Protein AF-A0A8D0BIG6-F1 (afdb_monomer)

Structure (mmCIF, N/CA/C/O backbone):
data_AF-A0A8D0BIG6-F1
#
_entry.id   AF-A0A8D0BIG6-F1
#
loop_
_atom_site.group_PDB
_atom_site.id
_atom_site.type_symbol
_atom_site.label_atom_id
_atom_site.label_alt_id
_atom_site.la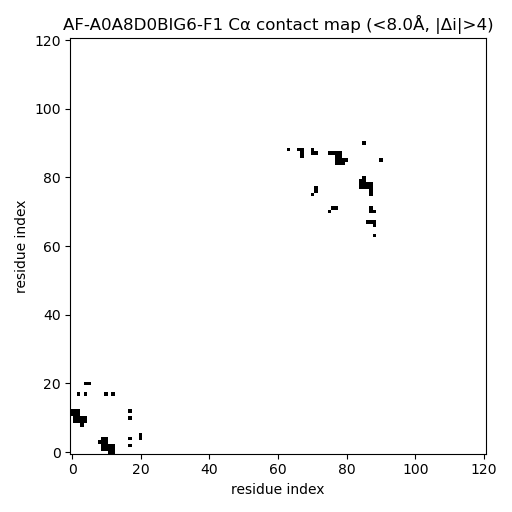bel_comp_id
_atom_site.label_asym_id
_atom_site.label_entity_id
_atom_site.label_seq_id
_atom_site.pdbx_PDB_ins_code
_atom_site.Cartn_x
_atom_site.Cartn_y
_atom_site.Cartn_z
_atom_site.occupancy
_atom_site.B_iso_or_equiv
_atom_site.auth_seq_id
_atom_site.auth_comp_id
_atom_site.auth_asym_id
_atom_site.auth_atom_id
_atom_site.pdbx_PDB_model_num
ATOM 1 N N . MET A 1 1 ? -9.917 6.524 51.612 1.00 72.31 1 MET A N 1
ATOM 2 C CA . MET A 1 1 ? -9.784 5.418 50.637 1.00 72.31 1 MET A CA 1
ATOM 3 C C . MET A 1 1 ? -11.037 5.430 49.760 1.00 72.31 1 MET A C 1
ATOM 5 O O . MET A 1 1 ? -12.062 5.905 50.243 1.00 72.31 1 MET A O 1
ATOM 9 N N . VAL A 1 2 ? -10.932 5.074 48.477 1.00 81.94 2 VAL A N 1
ATOM 10 C CA . VAL A 1 2 ? -12.066 5.042 47.531 1.00 81.94 2 VAL A CA 1
ATOM 11 C C . VAL A 1 2 ? -12.238 3.622 46.999 1.00 81.94 2 VAL A C 1
ATOM 13 O O . VAL A 1 2 ? -11.246 2.926 46.763 1.00 81.94 2 VAL A O 1
ATOM 16 N N . ARG A 1 3 ? -13.484 3.201 46.790 1.00 73.69 3 ARG A N 1
ATOM 17 C CA . ARG A 1 3 ? -13.868 1.879 46.292 1.00 73.69 3 ARG A CA 1
ATOM 18 C C . ARG A 1 3 ? -14.731 2.021 45.051 1.00 73.69 3 ARG A C 1
ATOM 20 O O . ARG A 1 3 ? -15.559 2.920 44.936 1.00 73.69 3 ARG A O 1
ATOM 27 N N . ILE A 1 4 ? -14.528 1.096 44.125 1.00 78.69 4 ILE A N 1
ATOM 28 C CA . ILE A 1 4 ? -15.286 1.024 42.882 1.00 78.69 4 ILE A CA 1
ATOM 29 C C . ILE A 1 4 ? -16.401 0.006 43.099 1.00 78.69 4 ILE A C 1
ATOM 31 O O . ILE A 1 4 ? -16.142 -1.151 43.443 1.00 78.69 4 ILE A O 1
ATOM 35 N N . LEU A 1 5 ? -17.644 0.454 42.960 1.00 80.56 5 LEU A N 1
ATOM 36 C CA . LEU A 1 5 ? -18.821 -0.405 43.038 1.00 80.56 5 LEU A CA 1
ATOM 37 C C . LEU A 1 5 ? -18.919 -1.293 41.785 1.00 80.56 5 LEU A C 1
ATOM 39 O O . LEU A 1 5 ? -18.343 -1.002 40.740 1.00 80.56 5 LEU A O 1
ATOM 43 N N . ALA A 1 6 ? -19.690 -2.381 41.866 1.00 74.12 6 ALA A N 1
ATOM 44 C CA . ALA A 1 6 ? -19.877 -3.317 40.749 1.00 74.12 6 ALA A CA 1
ATOM 45 C C . ALA A 1 6 ? -20.564 -2.693 39.514 1.00 74.12 6 ALA A C 1
ATOM 47 O O . ALA A 1 6 ? -20.518 -3.268 38.433 1.00 74.12 6 ALA A O 1
ATOM 48 N N . ASN A 1 7 ? -21.191 -1.525 39.673 1.00 78.06 7 ASN A N 1
ATOM 49 C CA . ASN A 1 7 ? -21.789 -0.735 38.597 1.00 78.06 7 ASN A CA 1
ATOM 50 C C . ASN A 1 7 ? -20.796 0.237 37.924 1.00 78.06 7 ASN A C 1
ATOM 52 O O . ASN A 1 7 ? -21.171 0.890 36.958 1.00 78.06 7 ASN A O 1
ATOM 56 N N . GLY A 1 8 ? -19.553 0.332 38.412 1.00 78.94 8 GLY A N 1
ATOM 57 C CA . GLY A 1 8 ? -18.525 1.232 37.881 1.00 78.94 8 GLY A CA 1
ATOM 58 C C . GLY A 1 8 ? -18.472 2.614 38.537 1.00 78.94 8 GLY A C 1
ATOM 59 O O . GLY A 1 8 ? -17.589 3.399 38.199 1.00 78.94 8 GLY A O 1
ATOM 60 N N . ASP A 1 9 ? -19.349 2.907 39.502 1.00 84.94 9 ASP A N 1
ATOM 61 C CA . ASP A 1 9 ? -19.305 4.170 40.241 1.00 84.94 9 ASP A CA 1
ATOM 62 C C . ASP A 1 9 ? -18.146 4.178 41.248 1.00 84.94 9 ASP A C 1
ATOM 64 O O . ASP A 1 9 ? -17.937 3.220 42.002 1.00 84.94 9 ASP A O 1
ATOM 68 N N . ILE A 1 10 ? -17.411 5.291 41.291 1.00 83.31 10 ILE A N 1
ATOM 69 C CA . ILE A 1 10 ? -16.318 5.514 42.241 1.00 83.31 10 ILE A CA 1
ATOM 70 C C . ILE A 1 10 ? -16.894 6.236 43.455 1.00 83.31 10 ILE A C 1
ATOM 72 O O . ILE A 1 10 ? -17.327 7.384 43.362 1.00 83.31 10 ILE A O 1
ATOM 76 N N . VAL A 1 11 ? -16.892 5.562 44.599 1.00 83.50 11 VAL A N 1
ATOM 77 C CA . VAL A 1 11 ? -17.434 6.088 45.854 1.00 83.50 11 VAL A CA 1
ATOM 78 C C . VAL A 1 11 ? -16.383 6.022 46.954 1.00 83.50 11 VAL A C 1
ATOM 80 O O . VAL A 1 11 ? -15.448 5.222 46.910 1.00 83.50 11 VAL A O 1
ATOM 83 N N . GLN A 1 12 ? -16.504 6.893 47.948 1.00 85.25 12 GLN A N 1
ATOM 84 C CA . GLN A 1 12 ? -15.625 6.857 49.111 1.00 85.25 12 GLN A CA 1
ATOM 85 C C . GLN A 1 12 ? -15.967 5.641 49.984 1.00 85.25 12 GLN A C 1
ATOM 87 O O . GLN A 1 12 ? -17.121 5.224 50.027 1.00 85.25 12 GLN A O 1
ATOM 92 N N . ASP A 1 13 ? -14.983 5.065 50.679 1.00 75.50 13 ASP A N 1
ATOM 93 C CA . ASP A 1 13 ? -15.187 3.850 51.491 1.00 75.50 13 ASP A CA 1
ATOM 94 C C . ASP A 1 13 ? -16.268 4.011 52.577 1.00 75.50 13 ASP A C 1
ATOM 96 O O . ASP A 1 13 ? -16.903 3.030 52.964 1.00 75.50 13 ASP A O 1
ATOM 100 N N . ASP A 1 14 ? -16.506 5.246 53.025 1.00 79.12 14 ASP A N 1
ATOM 101 C CA . ASP A 1 14 ? -17.523 5.594 54.021 1.00 79.12 14 ASP A CA 1
ATOM 102 C C . ASP A 1 14 ? -18.945 5.727 53.435 1.00 79.12 14 ASP A C 1
ATOM 104 O O . ASP A 1 14 ? -19.908 5.894 54.187 1.00 79.12 14 ASP A O 1
ATOM 108 N N . ASP A 1 15 ? -19.109 5.628 52.109 1.00 80.81 15 ASP A N 1
ATOM 109 C CA . ASP A 1 15 ? -20.411 5.720 51.443 1.00 80.81 15 ASP A CA 1
ATOM 110 C C . ASP A 1 15 ? -21.280 4.485 51.785 1.00 80.81 15 ASP A C 1
ATOM 112 O O . ASP A 1 15 ? -20.844 3.337 51.617 1.00 80.81 15 ASP A O 1
ATOM 116 N N . PRO A 1 16 ? -22.535 4.664 52.246 1.00 76.81 16 PRO A N 1
ATOM 117 C CA . PRO A 1 16 ? -23.429 3.559 52.607 1.00 76.81 16 PRO A CA 1
ATOM 118 C C . PRO A 1 16 ? -23.654 2.537 51.480 1.00 76.81 16 PRO A C 1
ATOM 120 O O . PRO A 1 16 ? -23.926 1.366 51.765 1.00 76.81 16 PRO A O 1
ATOM 123 N N . ARG A 1 17 ? -23.488 2.930 50.209 1.00 69.94 17 ARG A N 1
ATOM 124 C CA . ARG A 1 17 ? -23.608 2.035 49.044 1.00 69.94 17 ARG A CA 1
ATOM 125 C C . ARG A 1 17 ? -22.531 0.945 49.011 1.00 69.94 17 ARG A C 1
ATOM 127 O O . ARG A 1 17 ? -22.788 -0.166 48.549 1.00 69.94 17 ARG A O 1
ATOM 134 N N . VAL A 1 18 ? -21.350 1.212 49.573 1.00 74.50 18 VAL A N 1
ATOM 135 C CA . VAL A 1 18 ? -20.253 0.233 49.699 1.00 74.50 18 VAL A CA 1
ATOM 136 C C . VAL A 1 18 ? -20.632 -0.905 50.653 1.00 74.50 18 VAL A C 1
ATOM 138 O O . VAL A 1 18 ? -20.279 -2.067 50.443 1.00 74.50 18 VAL A O 1
ATOM 141 N N . ARG A 1 19 ? -21.410 -0.608 51.698 1.00 70.12 19 ARG A N 1
ATOM 142 C CA . ARG A 1 19 ? -21.840 -1.620 52.676 1.00 70.12 19 ARG A CA 1
ATOM 143 C C . ARG A 1 19 ? -22.816 -2.623 52.062 1.00 70.12 19 ARG A C 1
ATOM 145 O O . ARG A 1 19 ? -22.763 -3.807 52.389 1.00 70.12 19 ARG A O 1
ATOM 152 N N . GLN A 1 20 ? -23.674 -2.172 51.147 1.00 67.69 20 GLN A N 1
ATOM 153 C CA . GLN A 1 20 ? -24.640 -3.033 50.460 1.00 67.69 20 GLN A CA 1
ATOM 154 C C . GLN A 1 20 ? -23.968 -4.018 49.495 1.00 67.69 20 GLN A C 1
ATOM 156 O O . GLN A 1 20 ? -24.340 -5.191 49.470 1.00 67.69 20 GLN A O 1
ATOM 161 N N . SER A 1 21 ? -22.955 -3.575 48.741 1.00 66.56 21 SER A N 1
ATOM 162 C CA . SER A 1 21 ? -22.242 -4.442 47.791 1.00 66.56 21 SER A CA 1
ATOM 163 C C . SER A 1 21 ? -21.467 -5.558 48.495 1.00 66.56 21 SER A C 1
ATOM 165 O O . SER A 1 21 ? -21.473 -6.701 48.037 1.00 66.56 21 SER A O 1
ATOM 167 N N . THR A 1 22 ? -20.869 -5.256 49.650 1.00 62.94 22 THR A N 1
ATOM 168 C CA . THR A 1 22 ? -20.135 -6.245 50.454 1.00 62.94 22 THR A CA 1
ATOM 169 C C . THR A 1 22 ? -21.072 -7.314 51.032 1.00 62.94 22 THR A C 1
ATOM 171 O O . THR A 1 22 ? -20.782 -8.504 50.932 1.00 62.94 22 THR A O 1
ATOM 174 N N . ARG A 1 23 ? -22.249 -6.910 51.535 1.00 61.75 23 ARG A N 1
ATOM 175 C CA . ARG A 1 23 ? -23.254 -7.826 52.106 1.00 61.75 23 ARG A CA 1
ATOM 176 C C . ARG A 1 23 ? -23.832 -8.800 51.076 1.00 61.75 23 ARG A C 1
ATOM 178 O O . ARG A 1 23 ? -24.122 -9.945 51.399 1.00 61.75 23 ARG A O 1
ATOM 185 N N . ASN A 1 24 ? -23.983 -8.355 49.826 1.00 58.25 24 ASN A N 1
ATOM 186 C CA . ASN A 1 24 ? -24.498 -9.205 48.751 1.00 58.25 24 ASN A CA 1
ATOM 187 C C . ASN A 1 24 ? -23.466 -10.262 48.304 1.00 58.25 24 ASN A C 1
ATOM 189 O O . ASN A 1 24 ? -23.836 -11.357 47.891 1.00 58.25 24 ASN A O 1
ATOM 193 N N . ARG A 1 25 ? -22.165 -9.962 48.441 1.00 57.88 25 ARG A N 1
ATOM 194 C CA . ARG A 1 25 ? -21.067 -10.893 48.133 1.00 57.88 25 ARG A CA 1
ATOM 195 C C . ARG A 1 25 ? -20.838 -11.946 49.221 1.00 57.88 25 ARG A C 1
ATOM 197 O O . ARG A 1 25 ? -20.399 -13.048 48.907 1.00 57.88 25 ARG A O 1
ATOM 204 N N . GLU A 1 26 ? -21.162 -11.649 50.478 1.00 55.50 26 GLU A N 1
ATOM 205 C CA . GLU A 1 26 ? -21.104 -12.641 51.566 1.00 55.50 26 GLU A CA 1
ATOM 206 C C . GLU A 1 26 ? -22.126 -13.774 51.388 1.00 55.50 26 GLU A C 1
ATOM 208 O O . GLU A 1 26 ? -21.831 -14.918 51.737 1.00 55.50 26 GLU A O 1
ATOM 213 N N . ASN A 1 27 ? -23.271 -13.501 50.75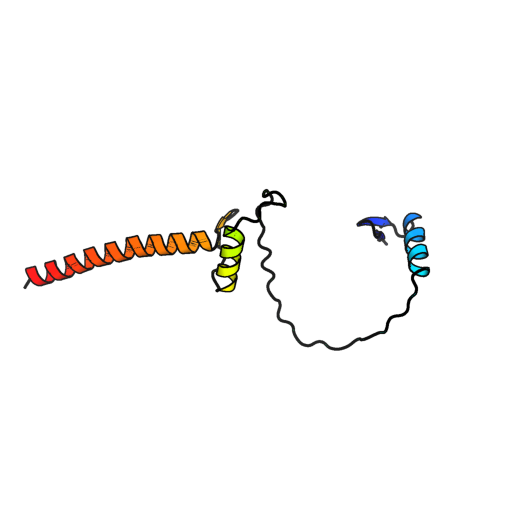1 1.00 51.34 27 ASN A N 1
ATOM 214 C CA . ASN A 1 27 ? -24.297 -14.512 50.473 1.00 51.34 27 ASN A CA 1
ATOM 215 C C . ASN A 1 27 ? -23.967 -15.435 49.280 1.00 51.34 27 ASN A C 1
ATOM 217 O O . ASN A 1 27 ? -24.660 -16.426 49.066 1.00 51.34 27 ASN A O 1
ATOM 221 N N . SER A 1 28 ? -22.913 -15.143 48.507 1.00 52.56 28 SER A N 1
ATOM 222 C CA . SER A 1 28 ? -22.453 -15.963 47.375 1.00 52.56 28 SER A CA 1
ATOM 223 C C . SER A 1 28 ? -21.154 -16.714 47.695 1.00 52.56 28 SER A C 1
ATOM 225 O O . SER A 1 28 ? -20.232 -16.775 46.880 1.00 52.56 28 SER A O 1
ATOM 227 N N . SER A 1 29 ? -21.048 -17.252 48.908 1.00 46.81 29 SER A N 1
ATOM 228 C CA . SER A 1 29 ? -19.899 -18.023 49.384 1.00 46.81 29 SER A CA 1
ATOM 229 C C . SER A 1 29 ? -19.996 -19.496 48.944 1.00 46.81 29 SER A C 1
ATOM 231 O O . SER A 1 29 ? -20.295 -20.388 49.729 1.00 46.81 29 SER A O 1
ATOM 233 N N . GLN A 1 30 ? -19.706 -19.764 47.664 1.00 46.78 30 GLN A N 1
ATOM 234 C CA . GLN A 1 30 ? -19.256 -21.089 47.210 1.00 46.78 30 GLN A CA 1
ATOM 235 C C . GLN A 1 30 ? -17.714 -21.122 47.196 1.00 46.78 30 GLN A C 1
ATOM 237 O O . GLN A 1 30 ? -17.102 -20.296 46.516 1.00 46.78 30 GLN A O 1
ATOM 242 N N . PRO A 1 31 ? -17.057 -22.040 47.931 1.00 49.22 31 PRO A N 1
ATOM 243 C CA . PRO A 1 31 ? -15.602 -22.134 47.963 1.00 49.22 31 PRO A CA 1
ATOM 244 C C . PRO A 1 31 ? -15.087 -23.002 46.804 1.00 49.22 31 PRO A C 1
ATOM 246 O O . PRO A 1 31 ? -15.320 -24.206 46.759 1.00 49.22 31 PRO A O 1
ATOM 249 N N . GLY A 1 32 ? -14.360 -22.382 45.872 1.00 40.25 32 GLY A N 1
ATOM 250 C CA . GLY A 1 32 ? -13.695 -23.042 44.747 1.00 40.25 32 GLY A CA 1
ATOM 251 C C . GLY A 1 32 ? -12.195 -22.745 44.718 1.00 40.25 32 GLY A C 1
ATOM 252 O O . GLY A 1 32 ? -11.769 -21.788 44.088 1.00 40.25 32 GLY A O 1
ATOM 253 N N . PHE A 1 33 ? -11.445 -23.555 45.464 1.00 37.47 33 PHE A N 1
ATOM 254 C CA . PHE A 1 33 ? -10.050 -23.991 45.294 1.00 37.47 33 PHE A CA 1
ATOM 255 C C . PHE A 1 33 ? -8.997 -23.043 44.680 1.00 37.47 33 PHE A C 1
ATOM 257 O O . PHE A 1 33 ? -8.982 -22.716 43.498 1.00 37.47 33 PHE A O 1
ATOM 264 N N . PHE A 1 34 ? -8.008 -22.742 45.522 1.00 43.69 34 PHE A N 1
ATOM 265 C CA . PHE A 1 34 ? -6.676 -22.255 45.185 1.00 43.69 34 PHE A CA 1
ATOM 266 C C . PHE A 1 34 ? -5.999 -23.112 44.101 1.00 43.69 34 PHE A C 1
ATOM 268 O O . PHE A 1 34 ? -5.862 -24.318 44.282 1.00 43.69 34 PHE A O 1
ATOM 275 N N . ASN A 1 35 ? -5.426 -22.477 43.073 1.00 43.97 35 ASN A N 1
ATOM 276 C CA . ASN A 1 35 ? -4.157 -22.947 42.519 1.00 43.97 35 ASN A CA 1
ATOM 277 C C . ASN A 1 35 ? -3.265 -21.758 42.135 1.00 43.97 35 ASN A C 1
ATOM 279 O O . ASN A 1 35 ? -3.556 -20.982 41.226 1.00 43.97 35 ASN A O 1
ATOM 283 N N . ARG A 1 36 ? -2.192 -21.601 42.907 1.00 46.91 36 ARG A N 1
ATOM 284 C CA . ARG A 1 36 ? -1.110 -20.629 42.748 1.00 46.91 36 ARG A CA 1
ATOM 285 C C . ARG A 1 36 ? 0.103 -21.428 42.265 1.00 46.91 36 ARG A C 1
ATOM 287 O O . ARG A 1 36 ? 0.345 -22.477 42.849 1.00 46.91 36 ARG A O 1
ATOM 294 N N . MET A 1 37 ? 0.862 -20.870 41.312 1.00 40.59 37 MET A N 1
ATOM 295 C CA . MET A 1 37 ? 2.081 -21.364 40.619 1.00 40.59 37 MET A CA 1
ATOM 296 C C . MET A 1 37 ? 1.789 -21.743 39.158 1.00 40.59 37 MET A C 1
ATOM 298 O O . MET A 1 37 ? 0.813 -22.424 38.896 1.00 40.59 37 MET A O 1
ATOM 302 N N . THR A 1 38 ? 2.531 -21.301 38.143 1.00 39.12 38 THR A N 1
ATOM 303 C CA . THR A 1 38 ? 3.926 -20.838 38.090 1.00 39.12 38 THR A CA 1
ATOM 304 C C . THR A 1 38 ? 4.113 -19.902 36.892 1.00 39.12 38 THR A C 1
ATOM 306 O O . THR A 1 38 ? 3.516 -20.069 35.835 1.00 39.12 38 THR A O 1
ATOM 309 N N . ASN A 1 39 ? 4.987 -18.924 37.084 1.00 51.62 39 ASN A N 1
ATOM 310 C CA . ASN A 1 39 ? 5.522 -18.019 36.080 1.00 51.62 39 ASN A CA 1
ATOM 311 C C . ASN A 1 39 ? 6.309 -18.817 35.017 1.00 51.62 39 ASN A C 1
ATOM 313 O O . ASN A 1 39 ? 7.308 -19.450 35.354 1.00 51.62 39 ASN A O 1
ATOM 317 N N . ALA A 1 40 ? 5.880 -18.791 33.756 1.00 40.62 40 ALA A N 1
ATOM 318 C CA . ALA A 1 40 ? 6.697 -19.174 32.608 1.00 40.62 40 ALA A CA 1
ATOM 319 C C . ALA A 1 40 ? 6.322 -18.245 31.452 1.00 40.62 40 ALA A C 1
ATOM 321 O O . ALA A 1 40 ? 5.165 -18.191 31.042 1.00 40.62 40 ALA A O 1
ATOM 322 N N . GLY A 1 41 ? 7.305 -17.451 31.024 1.00 45.22 41 GLY A N 1
ATOM 323 C CA . GLY A 1 41 ? 7.172 -16.300 30.138 1.00 45.22 41 GLY A CA 1
ATOM 324 C C . GLY A 1 41 ? 6.210 -16.493 28.971 1.00 45.22 41 GLY A C 1
ATOM 325 O O . GLY A 1 41 ? 6.518 -17.178 28.001 1.00 45.22 41 GLY A O 1
ATOM 326 N N . ALA A 1 42 ? 5.085 -15.788 29.036 1.00 42.88 42 ALA A N 1
ATOM 327 C CA . ALA A 1 42 ? 4.345 -15.398 27.854 1.00 42.88 42 ALA A CA 1
ATOM 328 C C . ALA A 1 42 ? 4.894 -14.036 27.425 1.00 42.88 42 ALA A C 1
ATOM 330 O O . ALA A 1 42 ? 4.702 -13.021 28.094 1.00 42.88 42 ALA A O 1
ATOM 331 N N . THR A 1 43 ? 5.648 -14.062 26.330 1.00 49.78 43 THR A N 1
ATOM 332 C CA . THR A 1 43 ? 5.982 -12.918 25.479 1.00 49.78 43 THR A CA 1
ATOM 333 C C . THR A 1 43 ? 4.879 -11.858 25.495 1.00 49.78 43 THR A C 1
ATOM 335 O O . THR A 1 43 ? 3.710 -12.240 25.388 1.00 49.78 43 THR A O 1
ATOM 338 N N . PRO A 1 44 ? 5.195 -10.550 25.551 1.00 44.53 44 PRO A N 1
ATOM 339 C CA . PRO A 1 44 ? 4.195 -9.532 25.285 1.00 44.53 44 PRO A CA 1
ATOM 340 C C . PRO A 1 44 ? 3.752 -9.705 23.831 1.00 44.53 44 PRO A C 1
ATOM 342 O O . PRO A 1 44 ? 4.408 -9.227 22.906 1.00 44.53 44 PRO A O 1
ATOM 345 N N . GLN A 1 45 ? 2.655 -10.437 23.615 1.00 41.34 45 GLN A N 1
ATOM 346 C CA . GLN A 1 45 ? 1.888 -10.295 22.395 1.00 41.34 45 GLN A CA 1
ATOM 347 C C . GLN A 1 45 ? 1.462 -8.839 22.378 1.00 41.34 45 GLN A C 1
ATOM 349 O O . GLN A 1 45 ? 0.612 -8.412 23.159 1.00 41.34 45 GLN A O 1
ATOM 354 N N . GLN A 1 46 ? 2.150 -8.072 21.540 1.00 43.62 46 GLN A N 1
ATOM 355 C CA . GLN A 1 46 ? 1.781 -6.723 21.189 1.00 43.62 46 GLN A CA 1
ATOM 356 C C . GLN A 1 46 ? 0.372 -6.813 20.608 1.00 43.62 46 GLN A C 1
ATOM 358 O O . GLN A 1 46 ? 0.172 -7.125 19.437 1.00 43.62 46 GLN A O 1
ATOM 363 N N . GLN A 1 47 ? -0.617 -6.610 21.476 1.00 40.81 47 GLN A N 1
ATOM 364 C CA . GLN A 1 47 ? -1.964 -6.248 21.095 1.00 40.81 47 GLN A CA 1
ATOM 365 C C . GLN A 1 47 ? -1.832 -4.901 20.398 1.00 40.81 47 GLN A C 1
ATOM 367 O O . GLN A 1 47 ? -1.911 -3.844 21.029 1.00 40.81 47 GLN A O 1
ATOM 372 N N . TYR A 1 48 ? -1.576 -4.950 19.091 1.00 45.81 48 TYR A N 1
ATOM 373 C CA . TYR A 1 48 ? -1.846 -3.847 18.195 1.00 45.81 48 TYR A CA 1
ATOM 374 C C . TYR A 1 48 ? -3.340 -3.565 18.332 1.00 45.81 48 TYR A C 1
ATOM 376 O O . TYR A 1 48 ? -4.180 -4.187 17.684 1.00 45.81 48 TYR A O 1
ATOM 384 N N . HIS A 1 49 ? -3.659 -2.657 19.254 1.00 42.62 49 HIS A N 1
ATOM 385 C CA . HIS A 1 49 ? -4.907 -1.928 19.294 1.00 42.62 49 HIS A CA 1
ATOM 386 C C . HIS A 1 49 ? -4.994 -1.193 17.959 1.00 42.62 49 HIS A C 1
ATOM 388 O O . HIS A 1 49 ? -4.552 -0.052 17.830 1.00 42.62 49 HIS A O 1
ATOM 394 N N . GLN A 1 50 ? -5.506 -1.882 16.939 1.00 47.72 50 GLN A N 1
ATOM 395 C CA . GLN A 1 50 ? -6.042 -1.227 15.767 1.00 47.72 50 GLN A CA 1
ATOM 396 C C . GLN A 1 50 ? -7.164 -0.345 16.292 1.00 47.72 50 GLN A C 1
ATOM 398 O O . GLN A 1 50 ? -8.233 -0.824 16.672 1.00 47.72 50 GLN A O 1
ATOM 403 N N . GLN A 1 51 ? -6.859 0.945 16.390 1.00 46.09 51 GLN A N 1
ATOM 404 C CA . GLN A 1 51 ? -7.842 2.001 16.513 1.00 46.09 51 GLN A CA 1
ATOM 405 C C . GLN A 1 51 ? -8.717 1.890 15.265 1.00 46.09 51 GLN A C 1
ATOM 407 O O . GLN A 1 51 ? -8.413 2.452 14.217 1.00 46.09 51 GLN A O 1
ATOM 412 N N . GLN A 1 52 ? -9.768 1.072 15.359 1.00 50.03 52 GLN A N 1
ATOM 413 C CA . GLN A 1 52 ? -10.884 1.139 14.435 1.00 50.03 52 GLN A CA 1
ATOM 414 C C . GLN A 1 52 ? -11.336 2.600 14.412 1.00 50.03 52 GLN A C 1
ATOM 416 O O . GLN A 1 52 ? -11.508 3.177 15.493 1.00 50.03 52 GLN A O 1
ATOM 421 N N . PRO A 1 53 ? -11.508 3.216 13.230 1.00 47.50 53 PRO A N 1
ATOM 422 C CA . PRO A 1 53 ? -12.048 4.555 13.151 1.00 47.50 53 PRO A CA 1
ATOM 423 C C . PRO A 1 53 ? -13.383 4.565 13.889 1.00 47.50 53 PRO A C 1
ATOM 425 O O . PRO A 1 53 ? -14.340 3.871 13.537 1.00 47.50 53 PRO A O 1
ATOM 428 N N . GLN A 1 54 ? -13.374 5.318 14.982 1.00 44.88 54 GLN A N 1
ATOM 429 C CA . GLN A 1 54 ? -14.460 5.542 15.914 1.00 44.88 54 GLN A CA 1
ATOM 430 C C . GLN A 1 54 ? -15.567 6.283 15.150 1.00 44.88 54 GLN A C 1
ATOM 432 O O . GLN A 1 54 ? -15.633 7.506 15.136 1.00 44.88 54 GLN A O 1
ATOM 437 N N . GLY A 1 55 ? -16.361 5.530 14.389 1.00 48.25 55 GLY A N 1
ATOM 438 C CA . GLY A 1 55 ? -17.336 6.070 13.442 1.00 48.25 55 GLY A CA 1
ATOM 439 C C . GLY A 1 55 ? -18.111 5.014 12.650 1.00 48.25 55 GLY A C 1
ATOM 440 O O . GLY A 1 55 ? -19.219 5.302 12.202 1.00 48.25 55 GLY A O 1
ATO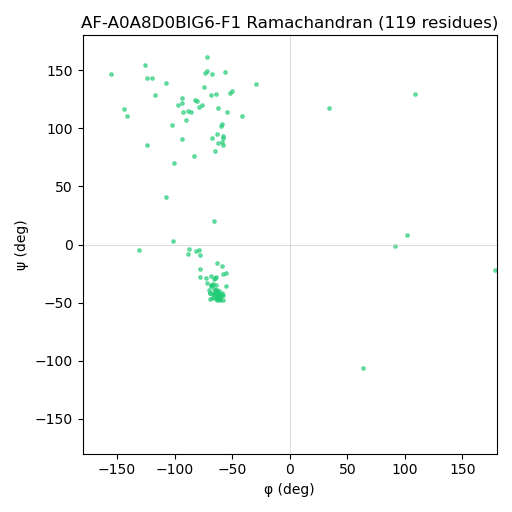M 441 N N . ALA A 1 56 ? -17.597 3.786 12.519 1.00 48.88 56 ALA A N 1
ATOM 442 C CA . ALA A 1 56 ? -18.361 2.695 11.921 1.00 48.88 56 ALA A CA 1
ATOM 443 C C . ALA A 1 56 ? -19.326 2.089 12.950 1.00 48.88 56 ALA A C 1
ATOM 445 O O . ALA A 1 56 ? -18.945 1.673 14.045 1.00 48.88 56 ALA A O 1
ATOM 446 N N . ARG A 1 57 ? -20.605 2.085 12.588 1.00 49.38 57 ARG A N 1
ATOM 447 C CA . ARG A 1 57 ? -21.721 1.578 13.387 1.00 49.38 57 ARG A CA 1
ATOM 448 C C . ARG A 1 57 ? -21.465 0.109 13.771 1.00 49.38 57 ARG A C 1
ATOM 450 O O . ARG A 1 57 ? -20.886 -0.619 12.966 1.00 49.38 57 ARG A O 1
ATOM 457 N N . PRO A 1 58 ? -21.945 -0.375 14.933 1.00 48.44 58 PRO A N 1
ATOM 458 C CA . PRO A 1 58 ? -21.669 -1.728 15.446 1.00 48.44 58 PRO A CA 1
ATOM 459 C C . PRO A 1 58 ? -22.238 -2.907 14.614 1.00 48.44 58 PRO A C 1
ATOM 461 O O . PRO A 1 58 ? -22.356 -4.015 15.127 1.00 48.44 58 PRO A O 1
ATOM 464 N N . GLY A 1 59 ? -22.569 -2.709 13.333 1.00 53.91 59 GLY A N 1
ATOM 465 C CA . GLY A 1 59 ? -23.070 -3.735 12.412 1.00 53.91 59 GLY A CA 1
ATOM 466 C C . GLY A 1 59 ? -22.367 -3.805 11.050 1.00 53.91 59 GLY A C 1
ATOM 467 O O . GLY A 1 59 ? -22.662 -4.713 10.282 1.00 53.91 59 GLY A O 1
ATOM 468 N N . GLU A 1 60 ? -21.428 -2.908 10.734 1.00 54.22 60 GLU A N 1
ATOM 469 C CA . GLU A 1 60 ? -20.724 -2.905 9.441 1.00 54.22 60 GLU A CA 1
ATOM 470 C C . GLU A 1 60 ? -19.334 -3.5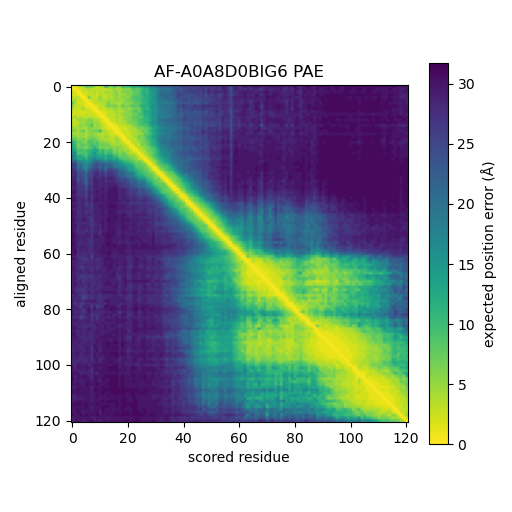36 9.589 1.00 54.22 60 GLU A C 1
ATOM 472 O O . GLU A 1 60 ? -18.305 -2.865 9.524 1.00 54.22 60 GLU A O 1
ATOM 477 N N . ARG A 1 61 ? -19.288 -4.860 9.801 1.00 59.00 61 ARG A N 1
ATOM 478 C CA . ARG A 1 61 ? -18.058 -5.624 9.543 1.00 59.00 61 ARG A CA 1
ATOM 479 C C . ARG A 1 61 ? -17.816 -5.614 8.039 1.00 59.00 61 ARG A C 1
ATOM 481 O O . ARG A 1 61 ? -18.369 -6.421 7.299 1.00 59.00 61 ARG A O 1
ATOM 488 N N . SER A 1 62 ? -17.052 -4.629 7.589 1.00 66.25 62 SER A N 1
ATOM 489 C CA . SER A 1 62 ? -16.627 -4.516 6.203 1.00 66.25 62 SER A CA 1
ATOM 490 C C . SER A 1 62 ? -15.729 -5.711 5.851 1.00 66.25 62 SER A C 1
ATOM 492 O O . SER A 1 62 ? -14.766 -5.949 6.573 1.00 66.25 62 SER A O 1
ATOM 494 N N . PRO A 1 63 ? -15.958 -6.447 4.748 1.00 70.75 63 PRO A N 1
ATOM 495 C CA . PRO A 1 63 ? -15.110 -7.585 4.359 1.00 70.75 63 PRO A CA 1
ATOM 496 C C . PRO A 1 63 ? -13.638 -7.189 4.143 1.00 70.75 63 PRO A C 1
ATOM 498 O O . PRO A 1 63 ? -12.738 -8.024 4.192 1.00 70.75 63 PRO A O 1
ATOM 501 N N . PHE A 1 64 ? -13.370 -5.895 3.952 1.00 73.44 64 PHE A N 1
ATOM 502 C CA . PHE A 1 64 ? -12.021 -5.345 3.883 1.00 73.44 64 PHE A CA 1
ATOM 503 C C . PHE A 1 64 ? -11.276 -5.405 5.229 1.00 73.44 64 PHE A C 1
ATOM 505 O O . PHE A 1 64 ? -10.053 -5.533 5.228 1.00 73.44 64 PHE A O 1
ATOM 512 N N . SER A 1 65 ? -1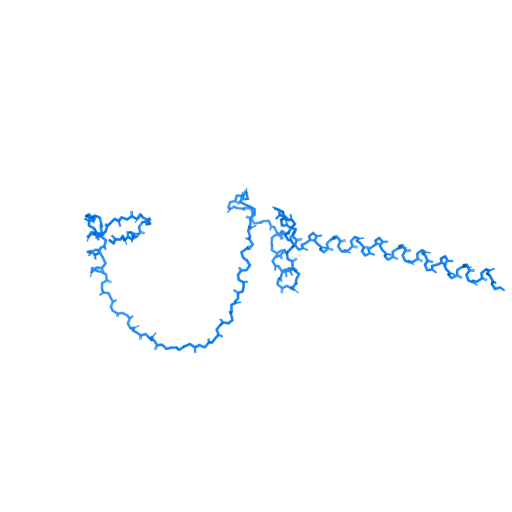1.973 -5.387 6.376 1.00 72.50 65 SER A N 1
ATOM 513 C CA . SER A 1 65 ? -11.331 -5.525 7.692 1.00 72.50 65 SER A CA 1
ATOM 514 C C . SER A 1 65 ? -10.742 -6.917 7.903 1.00 72.50 65 SER A C 1
ATOM 516 O O . SER A 1 65 ? -9.670 -7.037 8.493 1.00 72.50 65 SER A O 1
ATOM 518 N N . ASP A 1 66 ? -11.401 -7.950 7.374 1.00 78.62 66 ASP A N 1
ATOM 519 C CA . ASP A 1 66 ? -10.930 -9.335 7.468 1.00 78.62 66 ASP A CA 1
ATOM 520 C C . ASP A 1 66 ? -9.673 -9.531 6.609 1.00 78.62 66 ASP A C 1
ATOM 522 O O . ASP A 1 66 ? -8.688 -10.119 7.059 1.00 78.62 66 ASP A O 1
ATOM 526 N N . ILE A 1 67 ? -9.658 -8.946 5.405 1.00 79.94 67 ILE A N 1
ATOM 527 C CA . ILE A 1 67 ? -8.483 -8.932 4.521 1.00 79.94 67 ILE A CA 1
ATOM 528 C C . ILE A 1 67 ? -7.334 -8.179 5.191 1.00 79.94 67 ILE A C 1
ATOM 530 O O . ILE A 1 67 ? -6.214 -8.680 5.240 1.00 79.94 67 ILE A O 1
ATOM 534 N N . ASN A 1 68 ? -7.598 -7.005 5.763 1.00 80.88 68 ASN A N 1
ATOM 535 C CA . ASN A 1 68 ? -6.582 -6.237 6.475 1.00 80.88 68 ASN A CA 1
ATOM 536 C C . ASN A 1 68 ? -5.992 -7.028 7.646 1.00 80.88 68 ASN A C 1
ATOM 538 O O . ASN A 1 68 ? -4.774 -7.064 7.795 1.00 80.88 68 ASN A O 1
ATOM 542 N N . GLN A 1 69 ? -6.818 -7.713 8.441 1.00 76.44 69 GLN A N 1
ATOM 543 C CA . GLN A 1 69 ? -6.330 -8.585 9.513 1.00 76.44 69 GLN A CA 1
ATOM 544 C C . GLN A 1 69 ? -5.492 -9.745 8.981 1.00 76.44 69 GLN A C 1
ATOM 546 O O . GLN A 1 69 ? -4.438 -10.039 9.540 1.00 76.44 69 GLN A O 1
ATOM 551 N N . GLN A 1 70 ? -5.913 -10.378 7.888 1.00 79.62 70 GLN A N 1
ATOM 552 C CA . GLN A 1 70 ? -5.144 -11.449 7.267 1.00 79.62 70 GLN A CA 1
ATOM 553 C C . GLN A 1 70 ? -3.787 -10.947 6.760 1.00 79.62 70 GLN A C 1
ATOM 555 O O . GLN A 1 70 ? -2.777 -11.609 6.969 1.00 79.62 70 GLN A O 1
ATOM 560 N N . LEU A 1 71 ? -3.735 -9.754 6.169 1.00 81.44 71 LEU A N 1
ATOM 561 C CA . LEU A 1 71 ? -2.494 -9.128 5.719 1.00 81.44 71 LEU A CA 1
ATOM 562 C C . LEU A 1 71 ? -1.563 -8.789 6.889 1.00 81.44 71 LEU A C 1
ATOM 564 O O . LEU A 1 71 ? -0.368 -9.067 6.810 1.00 81.44 71 LEU A O 1
ATOM 568 N N . VAL A 1 72 ? -2.093 -8.276 8.001 1.00 80.94 72 VAL A N 1
ATOM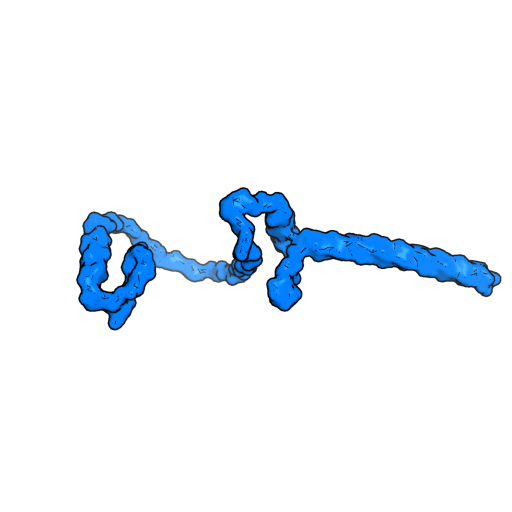 569 C CA . VAL A 1 72 ? -1.290 -8.067 9.219 1.00 80.94 72 VAL A CA 1
ATOM 570 C C . VAL A 1 72 ? -0.760 -9.391 9.761 1.00 80.94 72 VAL A C 1
ATOM 572 O O . VAL A 1 72 ? 0.416 -9.481 10.105 1.00 80.94 72 VAL A O 1
ATOM 575 N N . ASN A 1 73 ? -1.586 -10.439 9.779 1.00 79.06 73 ASN A N 1
ATOM 576 C CA . ASN A 1 73 ? -1.172 -11.774 10.222 1.00 79.06 73 ASN A CA 1
ATOM 577 C C . ASN A 1 73 ? -0.097 -12.392 9.314 1.00 79.06 73 ASN A C 1
ATOM 579 O O . ASN A 1 73 ? 0.721 -13.179 9.781 1.00 79.06 73 ASN A O 1
ATOM 583 N N . LEU A 1 74 ? -0.072 -12.020 8.032 1.00 80.81 74 LEU A N 1
ATOM 584 C CA . LEU A 1 74 ? 0.985 -12.384 7.086 1.00 80.81 74 LEU A CA 1
ATOM 585 C C . LEU A 1 74 ? 2.254 -11.525 7.241 1.00 80.81 74 LEU A C 1
ATOM 587 O O . LEU A 1 74 ? 3.259 -11.807 6.592 1.00 80.81 74 LEU A O 1
ATOM 591 N N . GLY A 1 75 ? 2.230 -10.508 8.108 1.00 76.88 75 GLY A N 1
ATOM 592 C CA . GLY A 1 75 ? 3.377 -9.663 8.440 1.00 76.88 75 GLY A CA 1
ATOM 593 C C . GLY A 1 75 ? 3.387 -8.290 7.769 1.00 76.88 75 GLY A C 1
ATOM 594 O O . GLY A 1 75 ? 4.381 -7.576 7.889 1.00 76.88 75 GLY A O 1
ATOM 595 N N . PHE A 1 76 ? 2.317 -7.885 7.076 1.00 80.62 76 PHE A N 1
ATOM 596 C CA . PHE A 1 76 ? 2.240 -6.545 6.493 1.00 80.62 76 PHE A CA 1
ATOM 597 C C . PHE A 1 76 ? 1.946 -5.493 7.577 1.00 80.62 76 PHE A C 1
ATOM 599 O O . PHE A 1 76 ? 0.898 -5.557 8.224 1.00 80.62 76 PHE A O 1
ATOM 606 N N . PRO A 1 77 ? 2.831 -4.501 7.785 1.00 77.88 77 PRO A N 1
ATOM 607 C CA . PRO A 1 77 ? 2.643 -3.502 8.827 1.00 77.88 77 PRO A CA 1
ATOM 608 C C . PRO A 1 77 ? 1.546 -2.492 8.464 1.00 77.88 77 PRO A C 1
ATOM 610 O O . PRO A 1 77 ? 1.378 -2.106 7.305 1.00 77.88 77 PRO A O 1
ATOM 613 N N . THR A 1 78 ? 0.836 -2.009 9.485 1.00 78.75 78 THR A N 1
ATOM 614 C CA . THR A 1 78 ? -0.060 -0.850 9.382 1.00 78.75 78 THR A CA 1
ATOM 615 C C . THR A 1 78 ? 0.760 0.433 9.497 1.00 78.75 78 THR A C 1
ATOM 617 O O . THR A 1 78 ? 1.465 0.626 10.493 1.00 78.75 78 THR A O 1
ATOM 620 N N . TRP A 1 79 ? 0.661 1.326 8.515 1.00 76.00 79 TRP A N 1
ATOM 621 C CA . TRP A 1 79 ? 1.396 2.592 8.531 1.00 76.00 79 TRP A CA 1
ATOM 622 C C . TRP A 1 79 ? 0.515 3.675 9.146 1.00 76.00 79 TRP A C 1
ATOM 624 O O . TRP A 1 79 ? -0.602 3.889 8.695 1.00 76.00 79 TRP A O 1
ATOM 634 N N . ASN A 1 80 ? 1.007 4.375 10.165 1.00 76.12 80 ASN A N 1
ATOM 635 C CA . ASN A 1 80 ? 0.298 5.507 10.759 1.00 76.12 80 ASN A CA 1
ATOM 636 C C . ASN A 1 80 ? 0.938 6.797 10.230 1.00 76.12 80 ASN A C 1
ATOM 638 O O . ASN A 1 80 ? 2.033 7.165 10.652 1.00 76.12 80 ASN A O 1
ATOM 642 N N . LEU A 1 81 ? 0.291 7.459 9.270 1.00 76.50 81 LEU A N 1
ATOM 643 C CA . LEU A 1 81 ? 0.729 8.744 8.722 1.00 76.50 81 LEU A CA 1
ATOM 644 C C . LEU A 1 81 ? 0.030 9.867 9.493 1.00 76.50 81 LEU A C 1
ATOM 646 O O . LEU A 1 81 ? -1.082 10.283 9.165 1.00 76.50 81 LEU A O 1
ATOM 650 N N . GLY A 1 82 ? 0.680 10.339 10.557 1.00 75.69 82 GLY A N 1
ATOM 651 C CA . GLY A 1 82 ? 0.132 11.374 11.433 1.00 75.69 82 GLY A CA 1
ATOM 652 C C . GLY A 1 82 ? -1.142 10.896 12.132 1.00 75.69 82 GLY A C 1
ATOM 653 O O . GLY A 1 82 ? -1.075 10.074 13.039 1.00 75.69 82 GLY A O 1
ATOM 654 N N . ASN A 1 83 ? -2.295 11.402 11.691 1.00 72.94 83 ASN A N 1
ATOM 655 C CA . ASN A 1 83 ? -3.613 11.075 12.244 1.00 72.94 83 ASN A CA 1
ATOM 656 C C . ASN A 1 83 ? -4.414 10.066 11.399 1.00 72.94 83 ASN A C 1
ATOM 658 O O . ASN A 1 83 ? -5.567 9.792 11.728 1.00 72.94 83 ASN A O 1
ATOM 662 N N . GLN A 1 84 ? -3.842 9.549 10.304 1.00 70.19 84 GLN A N 1
ATOM 663 C CA . GLN A 1 84 ? -4.494 8.584 9.416 1.00 70.19 84 GLN A CA 1
ATOM 664 C C . GLN A 1 84 ? -3.745 7.250 9.405 1.00 70.19 84 GLN A C 1
ATOM 666 O O . GLN A 1 84 ? -2.535 7.198 9.176 1.00 70.19 84 GLN A O 1
ATOM 671 N N . VAL A 1 85 ? -4.482 6.162 9.627 1.00 73.00 85 VAL A N 1
ATOM 672 C CA . VAL A 1 85 ? -3.962 4.796 9.520 1.00 73.00 85 VAL A CA 1
ATOM 673 C C . VAL A 1 85 ? -4.130 4.336 8.076 1.00 73.00 85 VAL A C 1
ATOM 675 O O . VAL A 1 85 ? -5.251 4.204 7.589 1.00 73.00 85 VAL A O 1
ATOM 678 N N . VAL A 1 86 ? -3.022 4.108 7.376 1.00 77.62 86 VAL A N 1
ATOM 679 C CA . VAL A 1 86 ? -3.039 3.465 6.062 1.00 77.62 86 VAL A CA 1
ATOM 680 C C . VAL A 1 86 ? -3.198 1.971 6.271 1.00 77.62 86 VAL A C 1
ATOM 682 O O . VAL A 1 86 ? -2.354 1.303 6.879 1.00 77.62 86 VAL A O 1
ATOM 685 N N . GLU A 1 87 ? -4.299 1.457 5.740 1.00 83.38 87 GLU A N 1
ATOM 686 C CA . GLU A 1 87 ? -4.631 0.049 5.826 1.00 83.38 87 GLU A CA 1
ATOM 687 C C . GLU A 1 87 ? -3.652 -0.823 5.011 1.00 83.38 87 GLU A C 1
ATOM 689 O O . GLU A 1 87 ? -3.190 -0.412 3.939 1.00 83.38 87 GLU A O 1
ATOM 694 N N . PRO A 1 88 ? -3.359 -2.054 5.469 1.00 83.19 88 PRO A N 1
ATOM 695 C CA . PRO A 1 88 ? -2.484 -2.991 4.764 1.00 83.19 88 PRO A CA 1
ATOM 696 C C . PRO A 1 88 ? -2.924 -3.286 3.324 1.00 83.19 88 PRO A C 1
ATOM 698 O O . PRO A 1 88 ? -2.085 -3.434 2.439 1.00 83.19 88 PRO A O 1
ATOM 701 N N . VAL A 1 89 ? -4.231 -3.341 3.048 1.00 85.00 89 VAL A N 1
ATOM 702 C CA . VAL A 1 89 ? -4.731 -3.558 1.680 1.00 85.00 89 VAL A CA 1
ATOM 703 C C . VAL A 1 89 ? -4.326 -2.423 0.736 1.00 85.00 89 VAL A C 1
ATOM 705 O O . VAL A 1 89 ? -3.934 -2.664 -0.407 1.00 85.00 89 VAL A O 1
ATOM 708 N N . VAL A 1 90 ? -4.360 -1.183 1.228 1.00 84.50 90 VAL A N 1
ATOM 709 C CA . VAL A 1 90 ? -4.007 0.009 0.454 1.00 84.50 90 VAL A CA 1
ATOM 710 C C . VAL A 1 90 ? -2.508 0.037 0.181 1.00 84.50 90 VAL A C 1
ATOM 712 O O . VAL A 1 90 ? -2.098 0.364 -0.932 1.00 84.50 90 VAL A O 1
ATOM 715 N N . SER A 1 91 ? -1.683 -0.354 1.158 1.00 84.25 91 SER A N 1
ATOM 716 C CA . SER A 1 91 ? -0.229 -0.402 0.975 1.00 84.25 91 SER A CA 1
ATOM 717 C C . SER A 1 91 ? 0.183 -1.428 -0.086 1.00 84.25 91 SER A C 1
ATOM 719 O O . SER A 1 91 ? 1.036 -1.131 -0.922 1.00 84.25 91 SER A O 1
ATOM 721 N N . ILE A 1 92 ? -0.475 -2.590 -0.131 1.00 86.88 92 ILE A N 1
ATOM 722 C CA . ILE A 1 92 ? -0.234 -3.615 -1.156 1.00 86.88 92 ILE A CA 1
ATOM 723 C C . ILE A 1 92 ? -0.687 -3.141 -2.534 1.00 86.88 92 ILE A C 1
ATOM 725 O O . ILE A 1 92 ? 0.064 -3.276 -3.498 1.00 86.88 92 ILE A O 1
ATOM 729 N N . LEU A 1 93 ? -1.879 -2.550 -2.644 1.00 88.44 93 LEU A N 1
ATOM 730 C CA . LEU A 1 93 ? -2.355 -1.978 -3.907 1.00 88.44 93 LEU A CA 1
ATOM 731 C C . LEU A 1 93 ? -1.397 -0.912 -4.442 1.00 88.44 93 LEU A C 1
ATOM 733 O O . LEU A 1 93 ? -1.068 -0.914 -5.628 1.00 88.44 93 LEU A O 1
ATOM 737 N N . LEU A 1 94 ? -0.915 -0.034 -3.563 1.00 88.00 94 LEU A N 1
ATOM 738 C CA . LEU A 1 94 ? 0.058 0.992 -3.914 1.00 88.00 94 LEU A CA 1
ATOM 739 C C . LEU A 1 94 ? 1.392 0.380 -4.355 1.00 88.00 94 LEU A C 1
ATOM 741 O O . LEU A 1 94 ? 1.953 0.814 -5.359 1.00 88.00 94 LEU A O 1
ATOM 745 N N . LEU A 1 95 ? 1.880 -0.649 -3.659 1.00 88.50 95 LEU A N 1
ATOM 746 C CA . LEU A 1 95 ? 3.093 -1.371 -4.044 1.00 88.50 95 LEU A CA 1
ATOM 747 C C . LEU A 1 95 ? 2.946 -2.011 -5.428 1.00 88.50 95 LEU A C 1
ATOM 749 O O . LEU A 1 95 ? 3.841 -1.880 -6.260 1.00 88.50 95 LEU A O 1
ATOM 753 N N . PHE A 1 96 ? 1.812 -2.659 -5.699 1.00 91.31 96 PHE A N 1
ATOM 754 C CA . PHE A 1 96 ? 1.523 -3.222 -7.015 1.00 91.31 96 PHE A CA 1
ATOM 755 C C . PHE A 1 96 ? 1.471 -2.141 -8.087 1.00 91.31 96 PHE A C 1
ATOM 757 O O . PHE A 1 96 ? 2.081 -2.310 -9.139 1.00 91.31 96 PHE A O 1
ATOM 764 N N . LEU A 1 97 ? 0.797 -1.020 -7.831 1.00 91.56 97 LEU A N 1
ATOM 765 C CA . LEU A 1 97 ? 0.752 0.107 -8.759 1.00 91.56 97 LEU A CA 1
ATOM 766 C C . LEU A 1 97 ? 2.167 0.620 -9.064 1.00 91.56 97 LEU A C 1
ATOM 768 O O . LEU A 1 97 ? 2.533 0.776 -10.229 1.00 91.56 97 LEU A O 1
ATOM 772 N N . LEU A 1 98 ? 2.977 0.825 -8.024 1.00 89.00 98 LEU A N 1
ATOM 773 C CA . LEU A 1 98 ? 4.359 1.274 -8.145 1.00 89.00 98 LEU A CA 1
ATOM 774 C C . LEU A 1 98 ? 5.203 0.268 -8.934 1.00 89.00 98 LEU A C 1
ATOM 776 O O . LEU A 1 98 ? 5.964 0.664 -9.811 1.00 89.00 98 LEU A O 1
ATOM 780 N N . MET A 1 99 ? 5.036 -1.029 -8.673 1.00 88.38 99 MET A N 1
ATOM 781 C CA . MET A 1 99 ? 5.701 -2.092 -9.421 1.00 88.38 99 MET A CA 1
ATOM 782 C C . MET A 1 99 ? 5.267 -2.084 -10.891 1.00 88.38 99 MET A C 1
ATOM 784 O O . MET A 1 99 ? 6.115 -2.147 -11.773 1.00 88.38 99 MET A O 1
ATOM 788 N N . PHE A 1 100 ? 3.974 -1.958 -11.187 1.00 88.25 100 PHE A N 1
ATOM 789 C CA . PHE A 1 100 ? 3.467 -1.930 -12.560 1.00 88.25 100 PHE A CA 1
ATOM 790 C C . PHE A 1 100 ? 3.983 -0.722 -13.349 1.00 88.25 100 PHE A C 1
ATOM 792 O O . PHE A 1 100 ? 4.364 -0.866 -14.513 1.00 88.25 100 PHE A O 1
ATOM 799 N N . VAL A 1 101 ? 4.034 0.455 -12.722 1.00 87.25 101 VAL A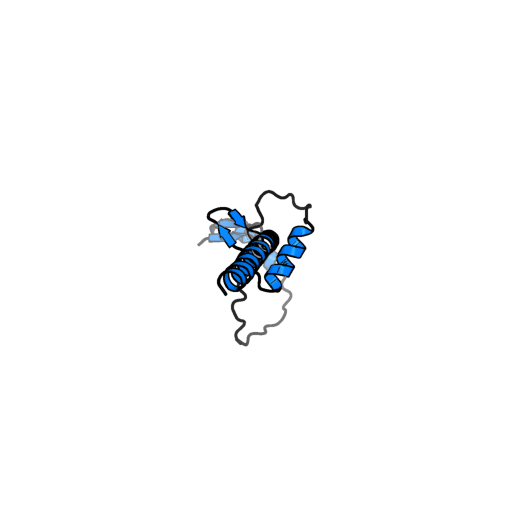 N 1
ATOM 800 C CA . VAL A 1 101 ? 4.598 1.668 -13.329 1.00 87.25 101 VAL A CA 1
ATOM 801 C C . VAL A 1 101 ? 6.118 1.541 -13.476 1.00 87.25 101 VAL A C 1
ATOM 803 O O . VAL A 1 101 ? 6.661 1.788 -14.553 1.00 87.25 101 VAL A O 1
ATOM 806 N N . GLY A 1 102 ? 6.803 1.095 -12.422 1.00 85.19 102 GLY A N 1
ATOM 807 C CA . GLY A 1 102 ? 8.258 0.976 -12.371 1.00 85.19 102 GLY A CA 1
ATOM 808 C C . GLY A 1 102 ? 8.813 -0.071 -13.333 1.00 85.19 102 GLY A C 1
ATOM 809 O O . GLY A 1 102 ? 9.752 0.216 -14.068 1.00 85.19 102 GLY A O 1
ATOM 810 N N . VAL A 1 103 ? 8.209 -1.260 -13.398 1.00 89.00 103 VAL A N 1
ATOM 811 C CA . VAL A 1 103 ? 8.649 -2.353 -14.282 1.00 89.00 103 VAL A CA 1
ATOM 812 C C . VAL A 1 103 ? 8.459 -1.979 -15.747 1.00 89.00 103 VAL A C 1
ATOM 814 O O . VAL A 1 103 ? 9.362 -2.204 -16.547 1.00 89.00 103 VAL A O 1
ATOM 817 N N . ARG A 1 104 ? 7.332 -1.361 -16.125 1.00 86.06 104 ARG A N 1
ATOM 818 C CA . ARG A 1 104 ? 7.139 -0.897 -17.510 1.00 86.06 104 ARG A CA 1
ATOM 819 C C . ARG A 1 104 ? 8.123 0.208 -17.889 1.00 86.06 104 ARG A C 1
ATOM 821 O O . ARG A 1 104 ? 8.654 0.181 -18.996 1.00 86.06 104 ARG A O 1
ATOM 828 N N . GLY A 1 105 ? 8.397 1.135 -16.970 1.00 84.12 105 GLY A N 1
ATOM 829 C CA . GLY A 1 105 ? 9.430 2.154 -17.156 1.00 84.12 105 GLY A CA 1
ATOM 830 C C . GLY A 1 105 ? 10.817 1.538 -17.347 1.00 84.12 105 GLY A C 1
ATOM 831 O O . GLY A 1 105 ? 11.504 1.856 -18.315 1.00 84.12 105 GLY A O 1
ATOM 832 N N . LEU A 1 106 ? 11.196 0.592 -16.484 1.00 87.44 106 LEU A N 1
ATOM 833 C CA . LEU A 1 106 ? 12.462 -0.139 -16.583 1.00 87.44 106 LEU A CA 1
ATOM 834 C C . LEU A 1 106 ? 12.576 -0.939 -17.881 1.00 87.44 106 LEU A C 1
ATOM 836 O O . LEU A 1 106 ? 13.641 -0.941 -18.490 1.00 87.44 106 LEU A O 1
ATOM 840 N N . LEU A 1 107 ? 11.496 -1.579 -18.336 1.00 89.06 107 LEU A N 1
ATOM 841 C CA . LEU A 1 107 ? 11.481 -2.299 -19.610 1.00 89.06 107 LEU A CA 1
A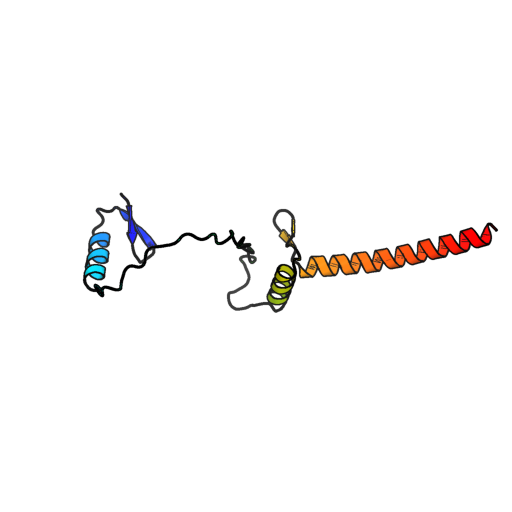TOM 842 C C . LEU A 1 107 ? 11.707 -1.361 -20.797 1.00 89.06 107 LEU A C 1
ATOM 844 O O . LEU A 1 107 ? 12.498 -1.689 -21.676 1.00 89.06 107 LEU A O 1
ATOM 848 N N . LEU A 1 108 ? 11.058 -0.193 -20.820 1.00 89.31 108 LEU A N 1
ATOM 849 C CA . LEU A 1 108 ? 11.262 0.792 -21.886 1.00 89.31 108 LEU A CA 1
ATOM 850 C C . LEU A 1 108 ? 12.692 1.334 -21.888 1.00 89.31 108 LEU A C 1
ATOM 852 O O . LEU A 1 108 ? 13.332 1.354 -22.936 1.00 89.31 108 LEU A O 1
ATOM 856 N N . VAL A 1 109 ? 13.214 1.723 -20.724 1.00 89.75 109 VAL A N 1
ATOM 857 C CA . VAL A 1 109 ? 14.595 2.211 -20.597 1.00 89.75 109 VAL A CA 1
ATOM 858 C C . VAL A 1 109 ? 15.597 1.121 -20.985 1.00 89.75 109 VAL A C 1
ATOM 860 O O . VAL A 1 109 ? 16.533 1.392 -21.733 1.00 89.75 109 VAL A O 1
ATOM 863 N N . GLY A 1 110 ? 15.383 -0.119 -20.538 1.00 90.62 110 GLY A N 1
ATOM 864 C CA . GLY A 1 110 ? 16.217 -1.266 -20.896 1.00 90.62 110 GLY A CA 1
ATOM 865 C C . GLY A 1 110 ? 16.198 -1.569 -22.396 1.00 90.62 110 GLY A C 1
ATOM 866 O O . GLY A 1 110 ? 17.249 -1.807 -22.987 1.00 90.62 110 GLY A O 1
ATOM 867 N N . LEU A 1 111 ? 15.028 -1.493 -23.037 1.00 91.81 111 LEU A N 1
ATOM 868 C CA . LEU A 1 111 ? 14.898 -1.659 -24.485 1.00 91.81 111 LEU A CA 1
ATOM 869 C C . LEU A 1 111 ? 15.652 -0.556 -25.240 1.00 91.81 111 LEU A C 1
ATOM 871 O O . LEU A 1 111 ? 16.429 -0.853 -26.145 1.00 91.81 111 LEU A O 1
ATOM 875 N N . ILE A 1 112 ? 15.458 0.706 -24.843 1.00 92.56 112 ILE A N 1
ATOM 876 C CA . ILE A 1 112 ? 16.157 1.858 -25.431 1.00 92.56 112 ILE A CA 1
ATOM 877 C C . ILE A 1 112 ? 17.670 1.695 -25.277 1.00 92.56 112 ILE A C 1
ATOM 879 O O . ILE A 1 112 ? 18.406 1.943 -26.228 1.00 92.56 112 ILE A O 1
ATOM 883 N N . TYR A 1 113 ? 18.138 1.237 -24.116 1.00 93.19 113 TYR A N 1
ATOM 884 C CA . TYR A 1 113 ? 19.555 0.987 -23.873 1.00 93.19 113 TYR A CA 1
ATOM 885 C C . TYR A 1 113 ? 20.126 -0.068 -24.830 1.00 93.19 113 TYR A C 1
ATOM 887 O O . TYR A 1 113 ? 21.164 0.166 -25.446 1.00 93.19 113 TYR A O 1
ATOM 895 N N . ILE A 1 114 ? 19.432 -1.197 -25.014 1.00 93.19 114 ILE A N 1
ATOM 896 C CA . ILE A 1 114 ? 19.855 -2.254 -25.947 1.00 93.19 114 ILE A CA 1
ATOM 897 C C . ILE A 1 114 ? 19.906 -1.725 -27.386 1.00 93.19 114 ILE A C 1
ATOM 899 O O . ILE A 1 114 ? 20.894 -1.947 -28.082 1.00 93.19 114 ILE A O 1
ATOM 903 N N . VAL A 1 115 ? 18.874 -0.996 -27.824 1.00 91.25 115 VAL A N 1
ATOM 904 C CA . VAL A 1 115 ? 18.815 -0.408 -29.174 1.00 91.25 115 VAL A CA 1
ATOM 905 C C . VAL A 1 115 ? 19.922 0.627 -29.374 1.00 91.25 115 VAL A C 1
ATOM 907 O O . VAL A 1 115 ? 20.606 0.601 -30.394 1.00 91.25 115 VAL A O 1
ATOM 910 N N . SER A 1 116 ? 20.146 1.502 -28.393 1.00 89.06 116 SER A N 1
ATOM 911 C CA . SER A 1 116 ? 21.222 2.496 -28.427 1.00 89.06 116 SER A CA 1
ATOM 912 C C . SER A 1 116 ? 22.593 1.831 -28.517 1.00 89.06 116 SER A C 1
ATOM 914 O O . SER A 1 116 ? 23.437 2.260 -29.299 1.00 89.06 116 SER A O 1
ATOM 916 N N . HIS A 1 117 ? 22.813 0.768 -27.741 1.00 87.44 117 HIS A N 1
ATOM 917 C CA . HIS A 1 117 ? 24.077 0.035 -27.729 1.00 87.44 117 HIS A CA 1
ATOM 918 C C . HIS A 1 117 ? 24.325 -0.732 -29.032 1.00 87.44 117 HIS A C 1
ATOM 920 O O . HIS A 1 117 ? 25.462 -0.815 -29.484 1.00 87.44 117 HIS A O 1
ATOM 926 N N . LEU A 1 118 ? 23.275 -1.271 -29.656 1.00 86.50 118 LEU A N 1
ATOM 927 C CA . LEU A 1 118 ? 23.356 -1.910 -30.974 1.00 86.50 118 LEU A CA 1
ATOM 928 C C . LEU A 1 118 ? 23.563 -0.898 -32.103 1.00 86.50 118 LEU A C 1
ATOM 930 O O . LEU A 1 118 ? 24.233 -1.223 -33.069 1.00 86.50 118 LEU A O 1
ATOM 934 N N . SER A 1 119 ? 23.010 0.311 -31.983 1.00 76.81 119 SER A N 1
ATOM 935 C CA . SER A 1 119 ? 23.150 1.366 -32.994 1.00 76.81 119 SER A CA 1
ATOM 936 C C . SER A 1 119 ? 24.499 2.088 -32.948 1.00 76.81 119 SER A C 1
ATOM 938 O O . SER A 1 119 ? 24.855 2.750 -33.920 1.00 76.81 119 SER A O 1
ATOM 940 N N . GLN A 1 120 ? 25.211 2.040 -31.820 1.00 73.75 120 GLN A N 1
ATOM 941 C CA . GLN A 1 120 ? 26.559 2.606 -31.679 1.00 73.75 120 GLN A CA 1
ATOM 942 C C . GLN A 1 120 ? 27.675 1.623 -32.061 1.00 73.75 120 GLN A C 1
ATOM 944 O O . GLN A 1 120 ? 28.839 2.025 -32.096 1.00 73.75 120 GLN A O 1
ATOM 949 N N . ARG A 1 121 ? 27.337 0.355 -32.313 1.00 55.66 121 ARG A N 1
ATOM 950 C CA . ARG A 1 121 ? 28.242 -0.654 -32.873 1.00 55.66 121 ARG A CA 1
ATOM 951 C C . ARG A 1 121 ? 28.123 -0.691 -34.388 1.00 55.66 121 ARG A C 1
ATOM 953 O O . ARG A 1 121 ? 29.173 -0.942 -35.014 1.00 55.66 121 ARG A O 1
#

Radius of gyration: 29.84 Å; Cα contacts (8 Å, |Δi|>4): 46; chains: 1; bounding box: 53×35×87 Å

Foldseek 3Di:
DWDQAPVRDIGRCPDVVVVVRVVVVVVVDDDDDDDDDDDDDDDPPPPPPPPDPPPDDPPCPDVVVVVLVVLVVVPQDFDDDPPDTDGSVNVVVVVVVCCVVVVVVVVVVVVVVVVVVVVVD

pLDDT: mean 70.09, std 17.01, range [37.47, 93.19]

Solvent-accessible surface area (backbone atoms only — not comparable to full-atom values): 7829 Å² total; per-residue (Å²): 115,74,43,72,46,99,87,71,52,80,41,51,64,85,39,72,69,54,58,54,58,54,58,60,53,64,77,64,75,75,91,80,79,90,84,84,87,79,96,72,90,76,72,85,75,78,75,75,75,73,78,67,72,92,78,71,60,103,79,69,83,51,74,64,57,58,53,31,51,52,38,40,75,74,66,44,70,72,46,70,61,87,94,43,74,46,51,35,59,57,53,51,53,49,50,50,51,50,48,58,55,50,51,55,51,49,50,52,54,50,48,51,50,52,53,52,57,61,72,76,104

Sequence (121 aa):
MVRILANGDIVQDDDPRVRQSTRNRENSSQPGFFNRMTNAGATPQQQYHQQQPQGARPGERSPFSDINQQLVNLGFPTWNLGNQVVEPVVSILLLFLLMFVGVRGLLLVGLIYIVSHLSQR

Secondary structure (DSSP, 8-state):
-EEE-TTS-EEETTSHHHHHHHHHHHTT-------------------------TTS-TT---HHHHHHHH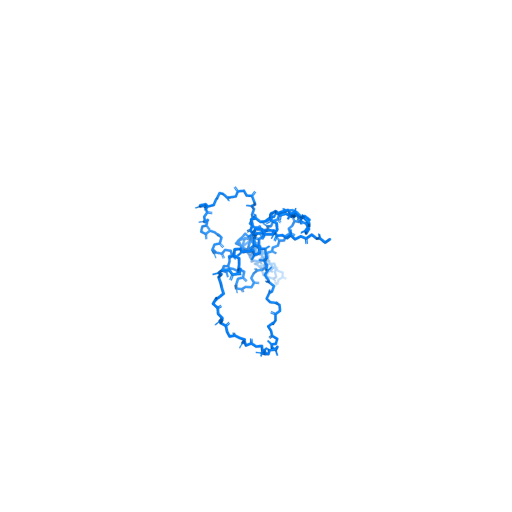HHHTTPPPEEETTEEE-HHHHHHHHHHHHHHHHHHHHHHHHHHHHHHHH--

Organism: Salvator merianae (NCBI:txid96440)

InterPro domains:
  IPR027953 Domain of unknown function DUF4605 [PF15378] (62-120)
  IPR052502 FAM241 domain-containing protein [PTHR33690] (1-121)

Mean predicted aligned error: 20.2 Å